Protein AF-A0A3B0TG80-F1 (afdb_monomer)

Structure (mmCIF, N/CA/C/O backbone):
data_AF-A0A3B0TG80-F1
#
_entry.id   AF-A0A3B0TG80-F1
#
loop_
_atom_site.group_PDB
_atom_site.id
_atom_site.type_symbol
_atom_site.label_atom_id
_atom_site.label_alt_id
_atom_site.label_comp_id
_atom_site.label_asym_id
_atom_site.label_entity_id
_atom_site.label_seq_id
_atom_site.pdbx_PDB_ins_code
_atom_site.Cartn_x
_atom_site.Cartn_y
_atom_site.Cartn_z
_atom_site.occupancy
_atom_site.B_iso_or_equiv
_atom_site.auth_seq_id
_atom_site.auth_comp_id
_atom_site.auth_asym_id
_atom_site.auth_atom_id
_atom_site.pdbx_PDB_model_num
ATOM 1 N N . ARG A 1 1 ? 24.710 -2.672 2.759 1.00 55.31 1 ARG A N 1
ATOM 2 C CA . ARG A 1 1 ? 25.023 -1.239 2.967 1.00 55.31 1 ARG A CA 1
ATOM 3 C C . ARG A 1 1 ? 24.064 -0.725 4.034 1.00 55.31 1 ARG A C 1
ATOM 5 O O . ARG A 1 1 ? 22.894 -1.073 3.951 1.00 55.31 1 ARG A O 1
ATOM 12 N N . MET A 1 2 ? 24.548 -0.031 5.067 1.00 58.16 2 MET A N 1
ATOM 13 C CA . MET A 1 2 ? 23.666 0.660 6.020 1.00 58.16 2 MET A CA 1
ATOM 14 C C . MET A 1 2 ? 23.113 1.917 5.347 1.00 58.16 2 MET A C 1
ATOM 16 O O . MET A 1 2 ? 23.837 2.537 4.573 1.00 58.16 2 MET A O 1
ATOM 20 N N . ASN A 1 3 ? 21.853 2.256 5.623 1.00 58.50 3 ASN A N 1
ATOM 21 C CA . ASN A 1 3 ? 21.181 3.417 5.044 1.00 58.50 3 ASN A CA 1
ATOM 22 C C . ASN A 1 3 ? 21.882 4.686 5.559 1.00 58.50 3 ASN A C 1
ATOM 24 O O . ASN A 1 3 ? 21.765 5.031 6.737 1.00 58.50 3 ASN A O 1
ATOM 28 N N . THR A 1 4 ? 22.715 5.301 4.722 1.00 59.47 4 THR A N 1
ATOM 29 C CA . THR A 1 4 ? 23.497 6.482 5.100 1.00 59.47 4 THR A CA 1
ATOM 30 C C . THR A 1 4 ? 22.647 7.745 4.931 1.00 59.47 4 THR A C 1
ATOM 32 O O . THR A 1 4 ? 21.890 7.833 3.962 1.00 59.47 4 THR A O 1
ATOM 35 N N . PRO A 1 5 ? 22.745 8.739 5.837 1.00 58.16 5 PRO A N 1
ATOM 36 C CA . PRO A 1 5 ? 22.028 10.003 5.687 1.00 58.16 5 PRO A CA 1
ATOM 37 C C . PRO A 1 5 ? 22.272 10.626 4.302 1.00 58.16 5 PRO A C 1
ATOM 39 O O . PRO A 1 5 ? 23.395 10.595 3.808 1.00 58.16 5 PRO A O 1
ATOM 42 N N . TYR A 1 6 ? 21.230 11.217 3.706 1.00 55.12 6 TYR A N 1
ATOM 43 C CA . TYR A 1 6 ? 21.266 11.908 2.404 1.00 55.12 6 TYR A CA 1
ATOM 44 C C . TYR A 1 6 ? 21.473 11.028 1.156 1.00 55.12 6 TYR A C 1
ATOM 46 O O . TYR A 1 6 ? 21.922 11.524 0.125 1.00 55.12 6 TYR A O 1
ATOM 54 N N . CYS A 1 7 ? 21.073 9.753 1.193 1.00 63.62 7 CYS A N 1
ATOM 55 C CA . CYS A 1 7 ? 20.970 8.904 -0.001 1.00 63.62 7 CYS A CA 1
ATOM 56 C C . CYS A 1 7 ? 19.504 8.791 -0.490 1.00 63.62 7 CYS A C 1
ATOM 58 O O . CYS A 1 7 ? 18.816 7.820 -0.164 1.00 63.62 7 CYS A O 1
ATOM 60 N N . PRO A 1 8 ? 18.987 9.757 -1.282 1.00 59.56 8 PRO A N 1
ATOM 61 C CA . PRO A 1 8 ? 17.591 9.762 -1.748 1.00 59.56 8 PRO A CA 1
ATOM 62 C C . PRO A 1 8 ? 17.227 8.530 -2.594 1.00 59.56 8 PRO A C 1
ATOM 64 O O . PRO A 1 8 ? 16.065 8.124 -2.652 1.00 59.56 8 PRO A O 1
ATOM 67 N N . GLU A 1 9 ? 18.220 7.887 -3.212 1.00 63.78 9 GLU A N 1
ATOM 68 C CA . GLU A 1 9 ? 18.041 6.648 -3.972 1.00 63.78 9 GLU A CA 1
ATOM 69 C C . GLU A 1 9 ? 17.623 5.463 -3.084 1.00 63.78 9 GLU A C 1
ATOM 71 O O . GLU A 1 9 ? 16.824 4.627 -3.514 1.00 63.78 9 GLU A O 1
ATOM 76 N N . GLU A 1 10 ? 18.097 5.411 -1.833 1.00 67.38 10 GLU A N 1
ATOM 77 C CA . GLU A 1 10 ? 17.793 4.324 -0.891 1.00 67.38 10 GLU A CA 1
ATOM 78 C C . GLU A 1 10 ? 16.385 4.485 -0.285 1.00 67.38 10 GLU A C 1
ATOM 80 O O . GLU A 1 10 ? 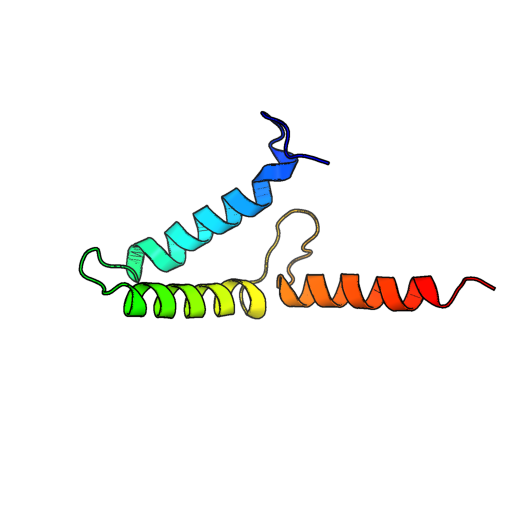15.643 3.506 -0.144 1.00 67.38 10 GLU A O 1
ATOM 85 N N . ASN A 1 11 ? 15.955 5.725 -0.026 1.00 78.31 11 ASN A N 1
ATOM 86 C CA . ASN A 1 11 ? 14.673 6.012 0.629 1.00 78.31 11 ASN A CA 1
ATOM 87 C C . ASN A 1 11 ? 13.474 6.127 -0.325 1.00 78.31 11 ASN A C 1
ATOM 89 O O . ASN A 1 11 ? 12.323 5.989 0.100 1.00 78.31 11 ASN A O 1
ATOM 93 N N . GLY A 1 12 ? 13.696 6.262 -1.634 1.00 82.81 12 GLY A N 1
ATOM 94 C CA . GLY A 1 12 ? 12.606 6.455 -2.596 1.00 82.81 12 GLY A CA 1
ATOM 95 C C . GLY A 1 12 ? 11.578 5.310 -2.667 1.00 82.81 12 GLY A C 1
ATOM 96 O O . GLY A 1 12 ? 10.481 5.496 -3.204 1.00 82.81 12 GLY A O 1
ATOM 97 N N . LYS A 1 13 ? 11.894 4.109 -2.157 1.00 84.75 13 LYS A N 1
ATOM 98 C CA . LYS A 1 13 ? 10.927 2.998 -2.031 1.00 84.75 13 LYS A CA 1
ATOM 99 C C . LYS A 1 13 ? 9.996 3.189 -0.833 1.00 84.75 13 LYS A C 1
ATOM 101 O O . LYS A 1 13 ? 8.780 3.082 -1.000 1.00 84.75 13 LYS A O 1
ATOM 106 N N . ILE A 1 14 ? 10.549 3.496 0.343 1.00 87.69 14 ILE A N 1
ATOM 107 C CA . ILE A 1 14 ? 9.761 3.681 1.568 1.00 87.69 14 ILE A CA 1
ATOM 108 C C . ILE A 1 14 ? 8.912 4.954 1.492 1.00 87.69 14 ILE A C 1
ATOM 110 O O . ILE A 1 14 ? 7.737 4.940 1.847 1.00 87.69 14 ILE A O 1
ATOM 114 N N . GLU A 1 15 ? 9.447 6.023 0.904 1.00 90.12 15 GLU A N 1
ATOM 115 C CA . GLU A 1 15 ? 8.708 7.265 0.672 1.00 90.12 15 GLU A CA 1
ATOM 116 C C . GLU A 1 15 ? 7.493 7.041 -0.238 1.00 90.12 15 GLU A C 1
ATOM 118 O O . GLU A 1 15 ? 6.385 7.491 0.059 1.00 90.12 15 GLU A O 1
ATOM 123 N N . ARG A 1 16 ? 7.659 6.275 -1.327 1.00 91.19 16 ARG A N 1
ATOM 124 C CA . ARG A 1 16 ? 6.544 5.915 -2.220 1.00 91.19 16 ARG A CA 1
ATOM 125 C C . ARG A 1 16 ? 5.503 5.033 -1.538 1.00 91.19 16 ARG A C 1
ATOM 127 O O . ARG A 1 16 ? 4.310 5.197 -1.822 1.00 91.19 16 ARG A O 1
ATOM 134 N N . PHE A 1 17 ? 5.931 4.129 -0.657 1.00 92.56 17 PHE A N 1
ATOM 135 C CA . PHE A 1 17 ? 5.023 3.331 0.162 1.00 92.56 17 PHE A CA 1
ATOM 136 C C . PHE A 1 17 ? 4.185 4.234 1.072 1.00 92.56 17 PHE A C 1
ATOM 138 O O . PHE A 1 17 ? 2.958 4.216 0.962 1.00 92.56 17 PHE A O 1
ATOM 145 N N . HIS A 1 18 ? 4.824 5.091 1.878 1.00 93.12 18 HIS A N 1
ATOM 146 C CA . HIS A 1 18 ? 4.132 6.018 2.779 1.00 93.12 18 HIS A CA 1
ATOM 147 C C . HIS A 1 18 ? 3.201 6.972 2.032 1.00 93.12 18 HIS A C 1
ATOM 149 O O . HIS A 1 18 ? 2.065 7.171 2.456 1.00 93.12 18 HIS A O 1
ATOM 155 N N . ARG A 1 19 ? 3.622 7.506 0.879 1.00 93.44 19 ARG A N 1
ATOM 156 C CA . ARG A 1 19 ? 2.755 8.341 0.038 1.00 93.44 19 ARG A CA 1
ATOM 157 C C . ARG A 1 19 ? 1.501 7.587 -0.407 1.00 93.44 19 ARG A C 1
ATOM 159 O O . ARG A 1 19 ? 0.395 8.087 -0.242 1.00 93.44 19 ARG A O 1
ATOM 166 N N . THR A 1 20 ? 1.659 6.363 -0.910 1.00 93.88 20 THR A N 1
ATOM 167 C CA . THR A 1 20 ? 0.520 5.545 -1.362 1.00 93.88 20 THR A CA 1
ATOM 168 C C . THR A 1 20 ? -0.402 5.168 -0.199 1.00 93.88 20 THR A C 1
ATOM 170 O O . THR A 1 20 ? -1.622 5.167 -0.364 1.00 93.88 20 THR A O 1
ATOM 173 N N . LEU A 1 21 ? 0.164 4.846 0.969 1.00 94.25 21 LEU A N 1
ATOM 174 C CA . LEU A 1 21 ? -0.594 4.543 2.184 1.00 94.25 21 LEU A CA 1
ATOM 175 C C . LEU A 1 21 ? -1.403 5.756 2.647 1.00 94.25 21 LEU A C 1
ATOM 177 O O . LEU A 1 21 ? -2.587 5.612 2.940 1.00 94.25 21 LEU A O 1
ATOM 181 N N . ASN A 1 22 ? -0.802 6.946 2.641 1.00 92.62 22 ASN A N 1
ATOM 182 C CA . ASN A 1 22 ? -1.496 8.192 2.950 1.00 92.62 22 ASN A CA 1
ATOM 183 C C . ASN A 1 22 ? -2.650 8.455 1.971 1.00 92.62 22 ASN A C 1
ATOM 185 O O . ASN A 1 22 ? -3.782 8.678 2.394 1.00 92.62 22 ASN A O 1
ATOM 189 N N . GLU A 1 23 ? -2.383 8.375 0.665 1.00 91.25 23 GLU A N 1
ATOM 190 C CA . GLU A 1 23 ? -3.354 8.694 -0.389 1.00 91.25 23 GLU A CA 1
ATOM 191 C C . GLU A 1 23 ? -4.530 7.712 -0.461 1.00 91.25 23 GLU A C 1
ATOM 193 O O . GLU A 1 23 ? -5.658 8.133 -0.706 1.00 91.25 23 GLU A O 1
ATOM 198 N N . LYS A 1 24 ? -4.278 6.406 -0.294 1.00 86.44 24 LYS A N 1
ATOM 199 C CA . LYS A 1 24 ? -5.282 5.350 -0.528 1.00 86.44 24 LYS A CA 1
ATOM 200 C C . LYS A 1 24 ? -5.810 4.689 0.741 1.00 86.44 24 LYS A C 1
ATOM 202 O O . LYS A 1 24 ? -6.903 4.137 0.704 1.00 86.44 24 LYS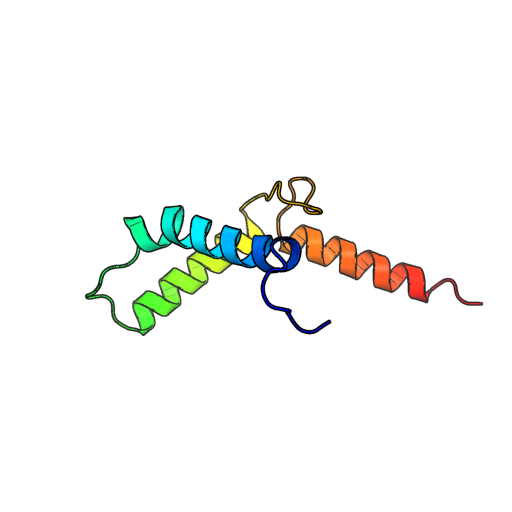 A O 1
ATOM 207 N N . GLY A 1 25 ? -5.035 4.696 1.821 1.00 84.88 25 GLY A N 1
ATOM 208 C CA . GLY A 1 25 ? -5.398 4.089 3.098 1.00 84.88 25 GLY A CA 1
ATOM 209 C C . GLY A 1 25 ? -5.855 5.143 4.095 1.00 84.88 25 GLY A C 1
ATOM 210 O O . GLY A 1 25 ? -7.044 5.259 4.372 1.00 84.88 25 GLY A O 1
ATOM 211 N N . LEU A 1 26 ? -4.912 5.924 4.623 1.00 83.94 26 LEU A N 1
ATOM 212 C CA . LEU A 1 26 ? -5.137 6.794 5.782 1.00 83.94 26 LEU A CA 1
ATOM 213 C C . LEU A 1 26 ? -6.185 7.878 5.519 1.00 83.94 26 LEU A C 1
ATOM 215 O O . LEU A 1 26 ? -7.058 8.080 6.354 1.00 83.94 26 LEU A O 1
ATOM 219 N N . ARG A 1 27 ? -6.168 8.507 4.338 1.00 82.62 27 ARG A N 1
ATOM 220 C CA . ARG A 1 27 ? -7.092 9.602 4.000 1.00 82.62 27 ARG A CA 1
ATOM 221 C C . ARG A 1 27 ? -8.576 9.214 4.017 1.00 82.62 27 ARG A C 1
ATOM 223 O O . ARG A 1 27 ? -9.415 10.084 4.226 1.00 82.62 27 ARG A O 1
ATOM 230 N N . PHE A 1 28 ? -8.908 7.945 3.779 1.00 78.81 28 PHE A N 1
ATOM 231 C CA . PHE A 1 28 ? -10.302 7.506 3.615 1.00 78.81 28 PHE A CA 1
ATOM 232 C C . PHE A 1 28 ? -10.705 6.354 4.541 1.00 78.81 28 PHE A C 1
ATOM 234 O O . PHE A 1 28 ? -11.889 6.174 4.813 1.00 78.81 28 PHE A O 1
ATOM 241 N N . GLY A 1 29 ? -9.743 5.556 5.004 1.00 79.75 29 GLY A N 1
ATOM 242 C CA . GLY A 1 29 ? -9.999 4.293 5.688 1.00 79.75 29 GLY A CA 1
ATOM 243 C C . GLY A 1 29 ? -9.751 4.314 7.191 1.00 79.75 29 GLY A C 1
ATOM 244 O O . GLY A 1 29 ? -10.408 3.558 7.901 1.00 79.75 29 GLY A O 1
ATOM 245 N N . PHE A 1 30 ? -8.842 5.153 7.692 1.00 88.38 30 PHE A N 1
ATOM 246 C CA . PHE A 1 30 ? -8.438 5.143 9.101 1.00 88.38 30 PHE A CA 1
ATOM 247 C C . PHE A 1 30 ? -9.087 6.298 9.855 1.00 88.38 30 PHE A C 1
ATOM 249 O O . PHE A 1 30 ? -9.055 7.442 9.405 1.00 88.38 30 PHE A O 1
ATOM 256 N N . ARG A 1 31 ? -9.677 5.995 11.011 1.00 88.81 31 ARG A N 1
ATOM 257 C CA . ARG A 1 31 ? -10.257 6.984 11.921 1.00 88.81 31 ARG A CA 1
ATOM 258 C C . ARG A 1 31 ? -9.484 6.981 13.238 1.00 88.81 31 ARG A C 1
ATOM 260 O O . ARG A 1 31 ? -9.103 5.908 13.697 1.00 88.81 31 ARG A O 1
ATOM 267 N N . PRO A 1 32 ? -9.314 8.141 13.896 1.00 87.88 32 PRO A N 1
ATOM 268 C CA . PRO A 1 32 ? -8.692 8.197 15.221 1.00 87.88 32 PRO A CA 1
ATOM 269 C C . PRO A 1 32 ? -9.410 7.346 16.279 1.00 87.88 32 PRO A C 1
ATOM 271 O O . PRO A 1 32 ? -8.797 6.942 17.255 1.00 87.88 32 PRO A O 1
ATOM 274 N N . SER A 1 33 ? -10.702 7.070 16.080 1.00 92.75 33 SER A N 1
ATOM 275 C CA . SER A 1 33 ? -11.528 6.250 16.969 1.00 92.75 33 SER A CA 1
ATOM 276 C C . SER A 1 33 ? -11.471 4.745 16.676 1.00 92.75 33 SER A C 1
ATOM 278 O O . SER A 1 33 ? -12.181 3.986 17.330 1.00 92.75 33 SER A O 1
ATOM 280 N N . ASP A 1 34 ? -10.716 4.299 15.666 1.00 93.62 34 ASP A N 1
ATOM 281 C CA . ASP A 1 34 ? -10.578 2.870 15.376 1.00 93.62 34 ASP A CA 1
ATOM 282 C C . ASP A 1 34 ? -9.838 2.157 16.521 1.00 93.62 34 ASP A C 1
ATOM 284 O O . ASP A 1 34 ? -8.857 2.669 17.058 1.00 93.62 34 ASP A O 1
ATOM 288 N N . SER A 1 35 ? -10.265 0.937 16.864 1.00 96.56 35 SER A N 1
ATOM 289 C CA . SER A 1 35 ? -9.483 0.079 17.760 1.00 96.56 35 SER A CA 1
ATOM 290 C C . SER A 1 35 ? -8.170 -0.346 17.098 1.00 96.56 35 SER A C 1
ATOM 292 O O . SER A 1 35 ? -8.066 -0.390 15.867 1.00 96.56 35 SER A O 1
ATOM 294 N N . LEU A 1 36 ? -7.178 -0.734 17.904 1.00 95.44 36 LEU A N 1
ATOM 295 C CA . LEU A 1 36 ? -5.900 -1.241 17.394 1.00 95.44 36 LEU A CA 1
ATOM 296 C C . LEU A 1 36 ? -6.095 -2.420 16.423 1.00 95.44 36 LEU A C 1
ATOM 298 O O . LEU A 1 36 ? -5.493 -2.443 15.351 1.00 95.44 36 LEU A O 1
ATOM 302 N N . GLU A 1 37 ? -6.986 -3.359 16.752 1.00 96.38 37 GLU A N 1
ATOM 303 C CA . GLU A 1 37 ? -7.315 -4.499 15.886 1.00 96.38 37 GLU A CA 1
ATOM 304 C C . GLU A 1 37 ? -7.915 -4.055 14.549 1.00 96.38 37 GLU A C 1
ATOM 306 O O . GLU A 1 37 ? -7.536 -4.555 13.488 1.00 96.38 37 GLU A O 1
ATOM 311 N N . THR A 1 38 ? -8.802 -3.057 14.577 1.00 95.06 38 THR A N 1
ATOM 312 C CA . THR A 1 38 ? -9.401 -2.491 13.364 1.00 95.06 38 THR A CA 1
ATOM 313 C C . THR A 1 38 ? -8.339 -1.831 12.486 1.00 95.06 38 THR A C 1
ATOM 315 O O . THR A 1 38 ? -8.325 -2.034 11.269 1.00 95.06 38 THR A O 1
ATOM 318 N N . MET A 1 39 ? -7.418 -1.070 13.084 1.00 94.25 39 MET A N 1
ATOM 319 C CA . MET A 1 39 ? -6.301 -0.461 12.358 1.00 94.25 39 MET A CA 1
ATOM 320 C C . MET A 1 39 ? -5.385 -1.527 11.743 1.00 94.25 39 MET A C 1
ATOM 322 O O . MET A 1 39 ? -5.020 -1.417 10.570 1.00 94.25 39 MET A O 1
ATOM 326 N N . GLN A 1 40 ? -5.068 -2.588 12.490 1.00 95.06 40 GLN A N 1
ATOM 327 C CA . GLN A 1 40 ? -4.252 -3.705 12.012 1.00 95.06 40 GLN A CA 1
ATOM 328 C C . GLN A 1 40 ? -4.918 -4.434 10.837 1.00 95.06 40 GLN A C 1
ATOM 330 O O . GLN A 1 40 ? -4.263 -4.736 9.833 1.00 95.06 40 GLN A O 1
ATOM 335 N N . TYR A 1 41 ? -6.226 -4.683 10.918 1.00 95.12 41 TYR A N 1
ATOM 336 C CA . TYR A 1 41 ? -6.993 -5.295 9.835 1.00 95.12 41 TYR A CA 1
ATOM 337 C C . TYR A 1 41 ? -6.963 -4.433 8.564 1.00 95.12 41 TYR A C 1
ATOM 339 O O . TYR A 1 41 ? -6.612 -4.917 7.484 1.00 95.12 41 TYR A O 1
ATOM 347 N N . LYS A 1 42 ? -7.237 -3.129 8.689 1.00 94.12 42 LYS A N 1
ATOM 348 C CA . LYS A 1 42 ? -7.187 -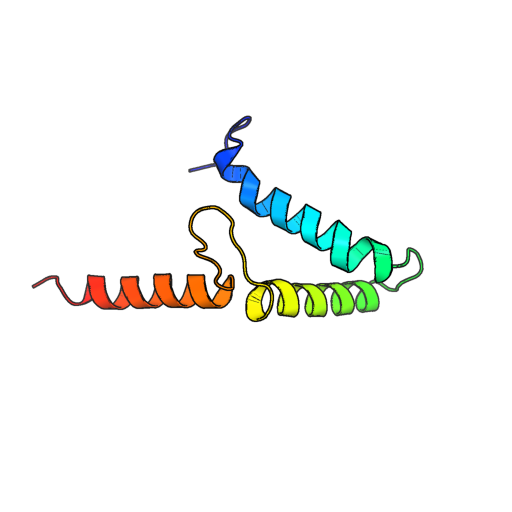2.176 7.567 1.00 94.12 42 LYS A CA 1
ATOM 349 C C . LYS A 1 42 ? -5.795 -2.094 6.941 1.00 94.12 42 LYS A C 1
ATOM 351 O O . LYS A 1 42 ? -5.670 -2.087 5.715 1.00 94.12 42 LYS A O 1
ATOM 356 N N . LEU A 1 43 ? -4.745 -2.081 7.764 1.00 94.50 43 LEU A N 1
ATOM 357 C CA . LEU A 1 43 ? -3.363 -2.105 7.290 1.00 94.50 43 LEU A CA 1
ATOM 358 C C . LEU A 1 43 ? -3.061 -3.397 6.522 1.00 94.50 43 LEU A C 1
ATOM 360 O O . LEU A 1 43 ? -2.458 -3.347 5.453 1.00 94.50 43 LEU A O 1
ATOM 364 N N . THR A 1 44 ? -3.536 -4.541 7.013 1.00 95.56 44 THR A N 1
ATOM 365 C CA . THR A 1 44 ? -3.362 -5.844 6.353 1.00 95.56 44 THR A CA 1
ATOM 366 C C . THR A 1 44 ? -4.025 -5.870 4.974 1.00 95.56 44 THR A C 1
ATOM 368 O O . THR A 1 44 ? -3.400 -6.281 3.993 1.00 95.56 44 THR A O 1
ATOM 371 N N . LEU A 1 45 ? -5.253 -5.351 4.859 1.00 94.69 45 LEU A N 1
ATOM 372 C CA . LEU A 1 45 ? -5.937 -5.200 3.570 1.00 94.69 45 LEU A CA 1
ATOM 373 C C . LEU A 1 45 ? -5.157 -4.298 2.605 1.00 94.69 45 LEU A C 1
ATOM 375 O O . LEU A 1 45 ? -5.002 -4.628 1.424 1.00 94.69 45 LEU A O 1
ATOM 379 N N . PHE A 1 46 ? -4.635 -3.173 3.101 1.00 94.75 46 PHE A N 1
ATOM 380 C CA . PHE A 1 46 ? -3.812 -2.278 2.294 1.00 94.75 46 PHE A CA 1
ATOM 381 C C . PHE A 1 46 ? -2.530 -2.964 1.810 1.00 94.75 46 PHE A C 1
ATOM 383 O O . PHE A 1 46 ? -2.199 -2.858 0.629 1.00 94.75 46 PHE A O 1
ATOM 390 N N . LEU A 1 47 ? -1.829 -3.692 2.684 1.00 95.44 47 LEU A N 1
ATOM 391 C CA . LEU A 1 47 ? -0.611 -4.424 2.333 1.00 95.44 47 LEU A CA 1
ATOM 392 C C . LEU A 1 47 ? -0.882 -5.476 1.258 1.00 95.44 47 LEU A C 1
ATOM 394 O O . LEU A 1 47 ? -0.123 -5.564 0.293 1.00 95.44 47 LEU A O 1
ATOM 398 N N . PHE A 1 48 ? -1.986 -6.220 1.370 1.00 96.12 48 PHE A N 1
ATOM 399 C CA . PHE A 1 48 ? -2.395 -7.167 0.336 1.00 96.12 48 PHE A CA 1
ATOM 400 C C . PHE A 1 48 ? -2.598 -6.460 -1.010 1.00 96.12 48 PHE A C 1
ATOM 402 O O . PHE A 1 48 ? -1.988 -6.835 -2.010 1.00 96.12 48 PHE A O 1
ATOM 409 N N . TYR A 1 49 ? -3.377 -5.376 -1.040 1.00 95.12 49 TYR A N 1
ATOM 410 C CA . TYR A 1 49 ? -3.568 -4.581 -2.254 1.00 95.12 49 TYR A CA 1
ATOM 411 C C . TYR A 1 49 ? -2.241 -4.045 -2.826 1.00 95.12 49 TYR A C 1
ATOM 413 O O . TYR A 1 49 ? -1.992 -4.170 -4.028 1.00 95.12 49 TYR A O 1
ATOM 421 N N . TYR A 1 50 ? -1.380 -3.469 -1.985 1.00 95.19 50 TYR A N 1
ATOM 422 C CA . TYR A 1 50 ? -0.118 -2.854 -2.397 1.00 95.19 50 TYR A CA 1
ATOM 423 C C . TYR A 1 50 ? 0.856 -3.876 -2.999 1.00 95.19 50 TYR A C 1
ATOM 425 O O . TYR A 1 50 ? 1.508 -3.577 -4.004 1.00 95.19 50 TYR A O 1
ATOM 433 N N . ASN A 1 51 ? 0.921 -5.071 -2.403 1.00 95.38 51 ASN A N 1
ATOM 434 C CA . ASN A 1 51 ? 1.862 -6.129 -2.768 1.00 95.38 51 ASN A CA 1
ATOM 435 C C . ASN A 1 51 ? 1.369 -7.040 -3.901 1.00 95.38 51 ASN A C 1
ATOM 437 O O . ASN A 1 51 ? 2.193 -7.529 -4.669 1.00 95.38 51 ASN A O 1
ATOM 441 N N . TRP A 1 52 ? 0.057 -7.265 -4.025 1.00 96.00 52 TRP A N 1
ATOM 442 C CA . TRP A 1 52 ? -0.498 -8.242 -4.975 1.00 96.00 52 TRP A CA 1
ATOM 443 C C . TRP A 1 52 ? -1.287 -7.639 -6.135 1.00 96.00 52 TRP A C 1
ATOM 445 O O . TRP A 1 52 ? -1.485 -8.311 -7.141 1.00 96.00 52 TRP A O 1
ATOM 455 N N . ARG A 1 53 ? -1.788 -6.404 -6.015 1.00 95.69 53 ARG A N 1
ATOM 456 C CA . ARG A 1 53 ? -2.704 -5.824 -7.019 1.00 95.69 53 ARG A CA 1
ATOM 457 C C . ARG A 1 53 ? -2.178 -4.538 -7.634 1.00 95.69 53 ARG A C 1
ATOM 459 O O . ARG A 1 53 ? -2.391 -4.278 -8.817 1.00 95.69 53 ARG A O 1
ATOM 466 N N . LYS A 1 54 ? -1.513 -3.698 -6.843 1.00 94.00 54 LYS A N 1
ATOM 467 C CA . LYS A 1 54 ? -0.995 -2.421 -7.323 1.00 94.00 54 LYS A CA 1
ATOM 468 C C . LYS A 1 54 ? 0.257 -2.650 -8.173 1.00 94.00 54 LYS A C 1
ATOM 470 O O . LYS A 1 54 ? 1.286 -3.071 -7.660 1.00 94.00 54 LYS A O 1
ATOM 475 N N . LYS A 1 55 ? 0.194 -2.263 -9.446 1.00 94.62 55 LYS A N 1
ATOM 476 C CA . LYS A 1 55 ? 1.366 -2.161 -10.326 1.00 94.62 55 LYS A CA 1
ATOM 477 C C . LYS A 1 55 ? 2.254 -0.977 -9.924 1.00 94.62 55 LYS A C 1
ATOM 479 O O . LYS A 1 55 ? 1.756 0.100 -9.558 1.00 94.62 55 LYS A O 1
ATOM 484 N N . HIS A 1 56 ? 3.572 -1.152 -9.977 1.00 93.94 56 HIS A N 1
ATOM 485 C CA . HIS A 1 56 ? 4.546 -0.113 -9.632 1.00 93.94 56 HIS A CA 1
ATOM 486 C C . HIS A 1 56 ? 5.423 0.204 -10.831 1.00 93.94 56 HIS A C 1
ATOM 488 O O . HIS A 1 56 ? 5.967 -0.682 -11.468 1.00 93.94 56 HIS A O 1
ATOM 494 N N . ARG A 1 57 ? 5.575 1.495 -11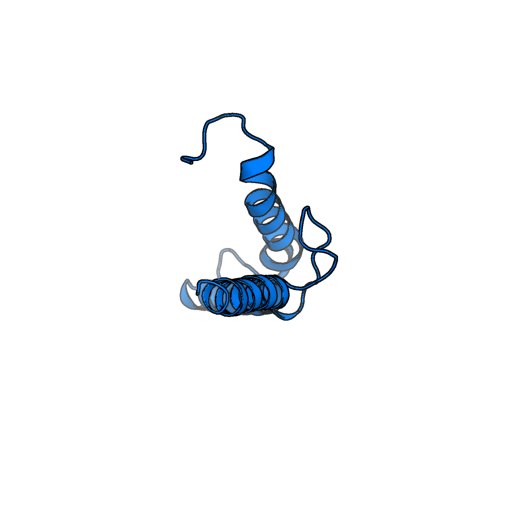.121 1.00 89.62 57 ARG A N 1
ATOM 495 C CA . ARG A 1 57 ? 6.437 2.004 -12.199 1.00 89.62 57 ARG A CA 1
ATOM 496 C C . ARG A 1 57 ? 7.675 2.725 -11.658 1.00 89.62 57 ARG A C 1
ATOM 498 O O . ARG A 1 57 ? 8.254 3.563 -12.332 1.00 89.62 57 ARG A O 1
ATOM 505 N N . GLY A 1 58 ? 8.010 2.479 -10.389 1.00 83.62 58 GLY A N 1
ATOM 506 C CA . GLY A 1 58 ? 9.245 2.985 -9.794 1.00 83.62 58 GLY A CA 1
ATOM 507 C C . GLY A 1 58 ? 10.472 2.283 -10.378 1.00 83.62 58 GLY A C 1
ATOM 508 O O . G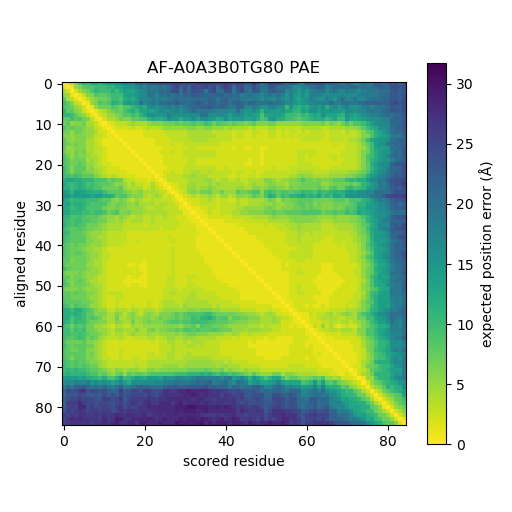LY A 1 58 ? 10.341 1.304 -11.110 1.00 83.62 58 GLY A O 1
ATOM 509 N N . LEU A 1 59 ? 11.658 2.772 -10.020 1.00 82.75 59 LEU A N 1
ATOM 510 C CA . LEU A 1 59 ? 12.932 2.219 -10.477 1.00 82.75 59 LEU A CA 1
ATOM 511 C C . LEU A 1 59 ? 13.001 0.695 -10.253 1.00 82.75 59 LEU A C 1
ATOM 513 O O . LEU A 1 59 ? 12.818 0.228 -9.126 1.00 82.75 59 LEU A O 1
ATOM 517 N N . GLY A 1 60 ? 13.255 -0.060 -11.327 1.00 82.06 60 GLY A N 1
ATOM 518 C CA . GLY A 1 60 ? 13.435 -1.516 -11.299 1.00 82.06 60 GLY A CA 1
ATOM 519 C C . GLY A 1 60 ? 12.169 -2.340 -11.036 1.00 82.06 60 GLY A C 1
ATOM 520 O O . GLY A 1 60 ? 12.293 -3.484 -10.596 1.00 82.06 60 GLY A O 1
ATOM 521 N N . MET A 1 61 ? 10.979 -1.758 -11.239 1.00 88.12 61 MET A N 1
ATOM 522 C CA . MET A 1 61 ? 9.684 -2.433 -11.065 1.00 88.12 61 MET A CA 1
ATOM 523 C C . MET A 1 61 ? 8.951 -2.745 -12.374 1.00 88.12 61 MET A C 1
ATOM 525 O O . MET A 1 61 ? 7.992 -3.498 -12.322 1.00 88.12 61 MET A O 1
ATOM 529 N N . ASP A 1 62 ? 9.312 -2.129 -13.504 1.00 89.81 62 ASP A N 1
ATOM 530 C CA . ASP A 1 62 ? 8.796 -2.434 -14.856 1.00 89.81 62 ASP A CA 1
ATOM 531 C C . ASP A 1 62 ? 7.266 -2.588 -14.990 1.00 89.81 62 ASP A C 1
ATOM 533 O O . ASP A 1 62 ? 6.747 -3.283 -15.859 1.00 89.81 62 ASP A O 1
ATOM 537 N N . GLY A 1 63 ? 6.501 -1.903 -14.136 1.00 92.38 63 GLY A N 1
ATOM 538 C CA . GLY A 1 63 ? 5.042 -1.963 -14.159 1.00 92.38 63 GLY A CA 1
ATOM 539 C C . GLY A 1 63 ? 4.439 -3.221 -13.529 1.00 92.38 63 GLY A C 1
ATOM 540 O O . GLY A 1 63 ? 3.230 -3.410 -13.667 1.00 92.38 63 GLY A O 1
ATOM 541 N N . VAL A 1 64 ? 5.215 -4.039 -12.817 1.00 94.81 64 VAL A N 1
ATOM 542 C CA . VAL A 1 64 ? 4.724 -5.229 -12.105 1.00 94.81 64 VAL A CA 1
ATOM 543 C C . VAL A 1 64 ? 4.400 -4.935 -10.635 1.00 94.81 64 VAL A C 1
ATOM 545 O O . VAL A 1 64 ? 4.657 -3.845 -10.103 1.00 94.81 64 VAL A O 1
ATOM 548 N N . THR A 1 65 ? 3.757 -5.886 -9.966 1.00 95.50 65 THR A N 1
ATOM 549 C CA . THR A 1 65 ? 3.514 -5.848 -8.519 1.00 95.50 65 THR A CA 1
ATOM 550 C C . THR A 1 65 ? 4.783 -6.226 -7.737 1.00 95.50 65 THR A C 1
ATOM 552 O O . THR A 1 65 ? 5.673 -6.889 -8.275 1.00 95.50 65 THR A O 1
ATOM 555 N N . PRO A 1 66 ? 4.908 -5.841 -6.453 1.00 93.94 66 PRO A N 1
ATOM 556 C CA . PRO A 1 66 ? 6.054 -6.215 -5.625 1.00 93.94 66 PRO A CA 1
ATOM 557 C C . PRO A 1 66 ? 6.238 -7.729 -5.512 1.00 93.94 66 PRO A C 1
ATOM 559 O O . PRO A 1 66 ? 7.369 -8.205 -5.524 1.00 93.94 66 PRO A O 1
ATOM 562 N N . VAL A 1 67 ? 5.140 -8.490 -5.451 1.00 94.44 67 VAL A N 1
ATOM 563 C CA . VAL A 1 67 ? 5.192 -9.956 -5.395 1.00 94.44 67 VAL A CA 1
ATOM 564 C C . VAL A 1 67 ? 5.648 -10.561 -6.718 1.00 94.44 67 VAL A C 1
ATOM 566 O O . VAL A 1 67 ? 6.455 -11.485 -6.699 1.00 94.44 67 VAL A O 1
ATOM 569 N N . GLU A 1 68 ? 5.182 -10.051 -7.860 1.00 93.88 68 GLU A N 1
ATOM 570 C CA . GLU A 1 68 ? 5.689 -10.482 -9.173 1.00 93.88 68 GLU A CA 1
ATOM 571 C C . GLU A 1 68 ? 7.191 -10.219 -9.286 1.00 93.88 68 GLU A C 1
ATOM 573 O O . GLU A 1 68 ? 7.951 -11.131 -9.603 1.00 93.88 68 GLU A O 1
ATOM 578 N N . ARG A 1 69 ? 7.641 -9.019 -8.900 1.00 91.56 69 ARG A N 1
ATOM 579 C CA . ARG A 1 69 ? 9.066 -8.679 -8.926 1.00 91.56 69 ARG A CA 1
ATOM 580 C C . ARG A 1 69 ? 9.901 -9.578 -8.016 1.00 91.56 69 ARG A C 1
ATOM 582 O O . ARG A 1 69 ? 10.995 -9.997 -8.383 1.00 91.56 69 ARG A O 1
ATOM 589 N N . LEU A 1 70 ? 9.386 -9.892 -6.828 1.00 90.31 70 LEU A N 1
ATOM 590 C CA . LEU A 1 70 ? 10.044 -10.808 -5.901 1.00 90.31 70 LEU A CA 1
ATOM 591 C C . LEU A 1 70 ? 10.151 -12.223 -6.488 1.00 90.31 70 LEU A C 1
ATOM 593 O O . LEU A 1 70 ? 11.196 -12.856 -6.354 1.00 90.31 70 LEU A O 1
ATOM 597 N N . LYS A 1 71 ? 9.101 -12.706 -7.164 1.00 90.06 71 LYS A N 1
ATOM 598 C CA . LYS A 1 71 ? 9.100 -14.012 -7.841 1.00 90.06 71 LYS A CA 1
ATOM 599 C C . LYS A 1 71 ? 10.116 -14.070 -8.976 1.00 90.06 71 LYS A C 1
ATOM 601 O O . LYS A 1 71 ? 10.812 -15.075 -9.090 1.00 90.06 71 LYS A O 1
ATOM 606 N N . GLU A 1 72 ? 10.241 -13.014 -9.777 1.00 87.12 72 GLU A N 1
ATOM 607 C CA . GLU A 1 72 ? 11.271 -12.922 -10.820 1.00 87.12 72 GLU A CA 1
ATOM 608 C C . GLU A 1 72 ? 12.674 -13.023 -10.218 1.00 87.12 72 GLU A C 1
ATOM 610 O O . GLU A 1 72 ? 13.460 -13.878 -10.617 1.00 87.12 72 GLU A O 1
ATOM 615 N N . LEU A 1 73 ? 12.974 -12.211 -9.200 1.00 81.12 73 LEU A N 1
ATOM 616 C CA . LEU A 1 73 ? 14.277 -12.231 -8.530 1.00 81.12 73 LEU A CA 1
ATOM 617 C C . LEU A 1 73 ? 14.568 -13.585 -7.865 1.00 81.12 73 LEU A C 1
ATOM 619 O O . LEU A 1 73 ? 15.698 -14.069 -7.924 1.00 81.12 73 LEU A O 1
ATOM 623 N N . GLY A 1 74 ? 13.562 -14.216 -7.257 1.00 73.00 74 GLY A N 1
ATOM 624 C CA . GLY A 1 74 ? 13.681 -15.559 -6.687 1.00 73.00 74 GLY A CA 1
ATOM 625 C C . GLY A 1 74 ? 13.943 -16.629 -7.750 1.00 73.00 74 GLY A C 1
ATOM 626 O O . GLY A 1 74 ? 14.799 -17.487 -7.557 1.00 73.00 74 GLY A O 1
ATOM 627 N N . SER A 1 75 ? 13.273 -16.536 -8.901 1.00 62.09 75 SER A N 1
ATOM 628 C CA . SER A 1 75 ? 13.438 -17.478 -10.018 1.00 62.09 75 SER A CA 1
ATOM 629 C C . SER A 1 75 ? 14.825 -17.377 -10.660 1.00 62.09 75 SER A C 1
ATOM 631 O O . SER A 1 75 ? 15.400 -18.393 -11.039 1.00 62.09 75 SER A O 1
ATOM 633 N N . VAL A 1 76 ? 15.391 -16.167 -10.734 1.00 58.12 76 VAL A N 1
ATOM 634 C CA . VAL A 1 76 ? 16.734 -15.921 -11.290 1.00 58.12 76 VAL A CA 1
ATOM 635 C C . VAL A 1 76 ? 17.851 -16.437 -10.367 1.00 58.12 76 VAL A C 1
ATOM 637 O O . VAL A 1 76 ? 18.896 -16.874 -10.844 1.00 58.12 76 VAL A O 1
ATOM 640 N N . ASN A 1 77 ? 17.642 -16.446 -9.044 1.00 52.94 77 ASN A N 1
ATOM 641 C CA . ASN A 1 77 ? 18.632 -16.990 -8.104 1.00 52.94 77 ASN A CA 1
ATOM 642 C C . ASN A 1 77 ? 18.703 -18.527 -8.129 1.00 52.94 77 ASN A C 1
ATOM 644 O O . ASN A 1 77 ? 19.788 -19.076 -7.957 1.00 52.94 77 ASN A O 1
ATOM 648 N N . LEU A 1 78 ? 17.592 -19.222 -8.402 1.00 48.19 78 LEU A N 1
ATOM 649 C CA . LEU A 1 78 ? 17.600 -20.677 -8.601 1.00 48.19 78 LEU A CA 1
ATOM 650 C C . LEU A 1 78 ? 18.319 -21.079 -9.897 1.00 48.19 78 LEU A C 1
ATOM 652 O O . LEU A 1 78 ? 19.083 -22.037 -9.896 1.00 48.19 78 LEU A O 1
ATOM 656 N N . THR A 1 79 ? 18.140 -20.336 -10.992 1.00 45.41 79 THR A N 1
ATOM 657 C CA . THR A 1 79 ? 18.789 -20.666 -12.273 1.00 45.41 79 THR A CA 1
ATOM 658 C C . THR A 1 79 ? 20.284 -20.350 -12.293 1.00 45.41 79 THR A C 1
ATOM 660 O O . THR A 1 79 ? 21.045 -21.112 -12.883 1.00 45.41 79 THR A O 1
ATOM 663 N N . LEU A 1 80 ? 20.747 -19.297 -11.608 1.00 48.84 80 LEU A N 1
ATOM 66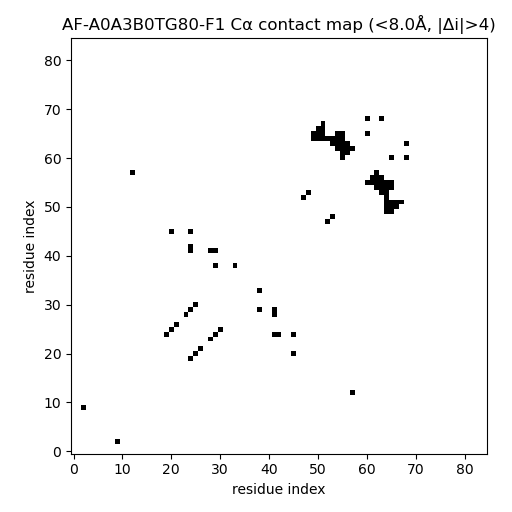4 C CA . LEU A 1 80 ? 22.181 -18.974 -11.519 1.00 48.84 80 LEU A CA 1
ATOM 665 C C . LEU A 1 80 ? 22.982 -19.936 -10.626 1.00 48.84 80 LEU A C 1
ATOM 667 O O . LEU A 1 80 ? 24.193 -20.060 -10.806 1.00 48.84 80 LEU A O 1
ATOM 671 N N . GLN A 1 81 ? 22.335 -20.639 -9.692 1.00 45.22 8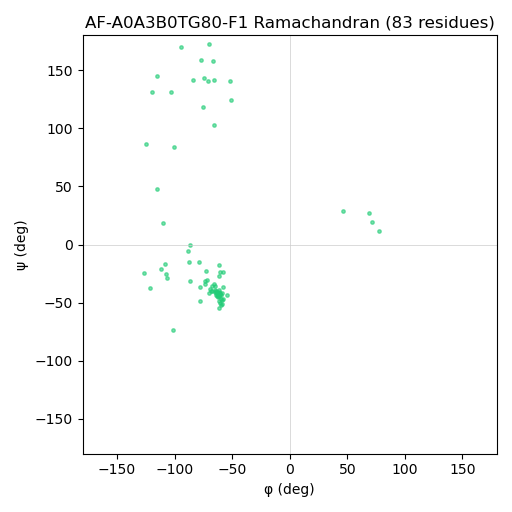1 GLN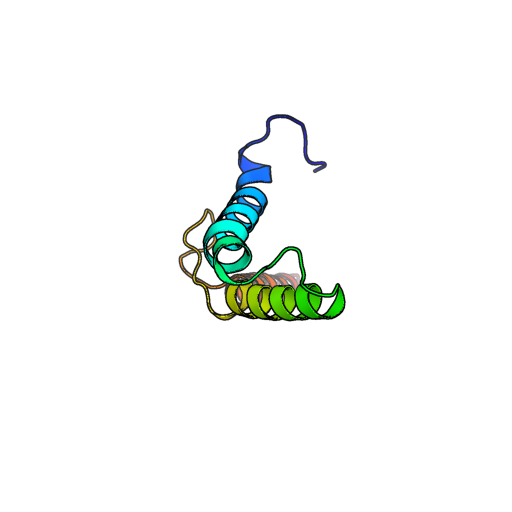 A N 1
ATOM 672 C CA . GLN A 1 81 ? 22.991 -21.676 -8.885 1.00 45.22 81 GLN A CA 1
ATOM 673 C C . GLN A 1 81 ? 23.157 -23.010 -9.630 1.00 45.22 81 GLN A C 1
ATOM 675 O O . GLN A 1 81 ? 23.9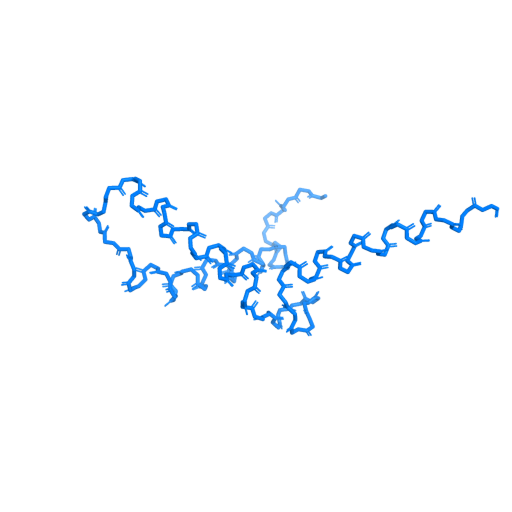71 -23.831 -9.215 1.00 45.22 81 GLN A O 1
ATOM 680 N N . CYS A 1 82 ? 22.455 -23.217 -10.750 1.00 47.50 82 CYS A N 1
ATOM 681 C CA . CYS A 1 82 ? 22.547 -24.444 -11.549 1.00 47.50 82 CYS A CA 1
ATOM 682 C C . CYS A 1 82 ? 23.646 -24.424 -12.630 1.00 47.50 82 CYS A C 1
ATOM 684 O O . CYS A 1 82 ? 23.888 -25.454 -13.249 1.00 47.50 82 CYS A O 1
ATOM 686 N N . TYR A 1 83 ? 24.336 -23.297 -12.844 1.00 44.25 83 TYR A N 1
ATOM 687 C CA . TYR A 1 83 ? 25.420 -23.167 -13.833 1.00 44.25 83 TYR A CA 1
ATOM 688 C C . TYR A 1 83 ? 26.783 -22.892 -13.184 1.00 44.25 83 TYR A C 1
ATOM 690 O O . TYR A 1 83 ? 27.520 -21.995 -13.592 1.00 44.25 83 TYR A O 1
ATOM 698 N N . LYS A 1 84 ? 27.133 -23.673 -12.159 1.00 40.72 84 LYS A N 1
ATOM 699 C CA . LYS A 1 84 ? 28.529 -23.838 -11.737 1.00 40.72 84 LYS A CA 1
ATOM 700 C C . LYS A 1 84 ? 28.892 -25.322 -11.734 1.00 40.72 84 LYS A C 1
ATOM 702 O O . LYS A 1 84 ? 28.776 -25.979 -10.705 1.00 40.72 84 LYS A O 1
ATOM 707 N N . TYR A 1 85 ? 29.315 -25.803 -12.901 1.00 37.72 85 TYR A N 1
ATOM 708 C CA . TYR A 1 85 ? 30.168 -26.977 -13.080 1.00 37.72 85 TYR A CA 1
ATOM 709 C C . TYR A 1 85 ? 31.431 -26.525 -13.805 1.00 37.72 85 TYR A C 1
ATOM 711 O O . TYR A 1 85 ? 31.287 -25.690 -14.729 1.00 37.72 85 TYR A O 1
#

Organism: NCBI:txid652676

Mean predicted aligned error: 8.65 Å

Solvent-accessible surface area (backbone atoms only — not comparable to full-atom values): 5172 Å² total; per-residue (Å²): 132,79,92,58,90,92,47,66,83,75,46,55,60,58,54,51,48,54,51,50,40,43,72,70,36,49,74,80,71,62,55,96,84,53,52,71,68,56,51,51,52,54,49,51,55,48,50,50,43,52,34,72,66,38,62,32,78,53,93,94,36,88,54,36,22,58,51,56,51,49,50,52,56,54,53,53,55,60,58,64,68,72,73,78,128

Radius of gyration: 16.97 Å; Cα contacts (8 Å, |Δi|>4): 47; chains: 1; bounding box: 42×39×33 Å

Secondary structure (DSSP, 8-state):
----TT-HHHHHHHHHHHHHHIIIIIHHH--TT--HHHHHHHHHHHHHHHHHT----STT-TT--HHHHHHHHHHHHHHHHT---

InterPro domains:
  IPR001584 Integrase, catalytic core [PF13683] (2-61)
  IPR001584 Integrase, catalytic core [PS50994] (1-74)
  IPR012337 Ribonuclease H-like superfamily [SSF53098] (2-70)
  IPR036397 Ribonuclease H superfamily [G3DSA:3.30.420.10] (1-80)

Foldseek 3Di:
DPDDPPPCVVCVVVVVVVVCCVVPQVVPPDDPPDDPVSVVVSVVVVCCCQQPPAFDPPPPRVRHHNVVSVVVVVVVVVVVVVPDD

Sequence (85 aa):
RMNTPYCPEENGKIERFHRTLNEKGLRFGFRPSDSLETMQYKLTLFLFYYNWRKKHRGLGMDGVTPVERLKELGSVNLTLQCYKY

pLDDT: mean 81.54, std 17.05, range [37.72, 96.56]